Protein AF-A0AA86Y1K0-F1 (afdb_monomer_lite)

Organism: Listeria monocytogenes (NCBI:txid1639)

Sequence (67 aa):
MFNNFFNRRRSQKFVSKIVMRSNVIQFDEMGYPLRLVMIDQEDGTVDHVWRDSIERENDVVLKWEKV

Structure (mmCIF, N/CA/C/O backbone):
data_AF-A0AA86Y1K0-F1
#
_entry.id   AF-A0AA86Y1K0-F1
#
loop_
_atom_site.group_PDB
_atom_site.id
_atom_site.type_symbol
_atom_site.label_atom_id
_atom_site.label_alt_id
_atom_site.label_comp_id
_atom_site.label_asym_id
_atom_site.label_entity_id
_atom_site.label_seq_id
_atom_site.pdbx_PDB_ins_code
_atom_site.Cartn_x
_atom_site.Cartn_y
_atom_site.Cartn_z
_atom_site.occupancy
_atom_site.B_iso_or_equiv
_atom_site.auth_seq_id
_atom_site.auth_comp_id
_atom_site.auth_asym_id
_atom_site.auth_atom_id
_atom_site.pdbx_PDB_model_num
ATOM 1 N N . MET A 1 1 ? 13.324 -29.081 27.689 1.00 35.75 1 MET A N 1
ATOM 2 C CA . MET A 1 1 ? 12.569 -29.281 26.433 1.00 35.75 1 MET A CA 1
ATOM 3 C C . MET A 1 1 ? 11.490 -28.217 26.368 1.00 35.75 1 MET A C 1
ATOM 5 O O . MET A 1 1 ? 10.526 -28.317 27.112 1.00 35.75 1 MET A O 1
ATOM 9 N N . PHE A 1 2 ? 11.673 -27.177 25.557 1.00 33.59 2 PHE A N 1
ATOM 10 C CA . PHE A 1 2 ? 10.637 -26.168 25.335 1.00 33.59 2 PHE A CA 1
ATOM 11 C C . PHE A 1 2 ? 9.977 -26.447 23.989 1.00 33.59 2 PHE A C 1
ATOM 13 O O . PHE A 1 2 ? 10.461 -26.022 22.946 1.00 33.59 2 PHE A O 1
ATOM 20 N N . ASN A 1 3 ? 8.880 -27.200 24.030 1.00 38.22 3 ASN A N 1
ATOM 21 C CA . ASN A 1 3 ? 7.898 -27.168 22.960 1.00 38.22 3 ASN A CA 1
ATOM 22 C C . ASN A 1 3 ? 6.991 -25.976 23.230 1.00 38.22 3 ASN A C 1
ATOM 24 O O . ASN A 1 3 ? 6.361 -25.921 24.279 1.00 38.22 3 ASN A O 1
ATOM 28 N N . ASN A 1 4 ? 6.930 -25.050 22.282 1.00 38.28 4 ASN A N 1
ATOM 29 C CA . ASN A 1 4 ? 5.665 -24.521 21.789 1.00 38.28 4 ASN A CA 1
ATOM 30 C C . ASN A 1 4 ? 5.947 -23.822 20.464 1.00 38.28 4 ASN A C 1
ATOM 32 O O . ASN A 1 4 ? 6.160 -22.614 20.380 1.00 38.28 4 ASN A O 1
ATOM 36 N N . PHE A 1 5 ? 5.960 -24.650 19.419 1.00 39.34 5 PHE A N 1
ATOM 37 C CA . PHE A 1 5 ? 5.679 -24.229 18.058 1.00 39.34 5 PHE A CA 1
ATOM 38 C C . PHE A 1 5 ? 4.433 -23.344 18.092 1.00 39.34 5 PHE A C 1
ATOM 40 O O . PHE A 1 5 ? 3.326 -23.827 18.340 1.00 39.34 5 PHE A O 1
ATOM 47 N N . PHE A 1 6 ? 4.608 -22.046 17.854 1.00 41.97 6 PHE A N 1
ATOM 48 C CA . PHE A 1 6 ? 3.495 -21.159 17.558 1.00 41.97 6 PHE A CA 1
ATOM 49 C C . PHE A 1 6 ? 2.901 -21.600 16.220 1.00 41.97 6 PHE A C 1
ATOM 51 O O . PHE A 1 6 ? 3.266 -21.113 15.152 1.00 41.97 6 PHE A O 1
ATOM 58 N N . ASN A 1 7 ? 1.960 -22.540 16.291 1.00 42.53 7 ASN A N 1
ATOM 59 C CA . ASN A 1 7 ? 0.970 -22.784 15.259 1.00 42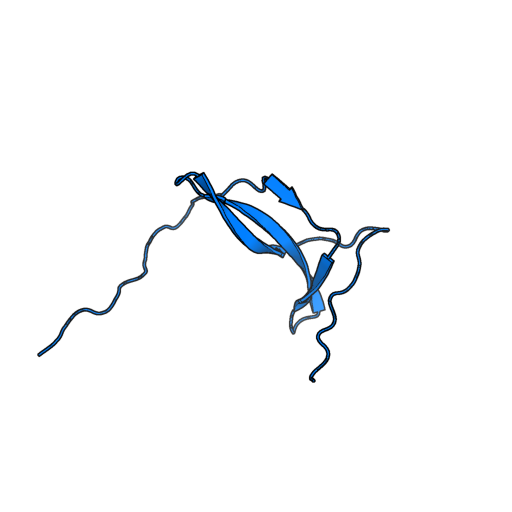.53 7 ASN A CA 1
ATOM 60 C C . ASN A 1 7 ? 0.132 -21.504 15.113 1.00 42.53 7 ASN A C 1
ATOM 62 O O . ASN A 1 7 ? -0.988 -21.409 15.612 1.00 42.53 7 ASN A O 1
ATOM 66 N N . ARG A 1 8 ? 0.655 -20.502 14.397 1.00 45.66 8 ARG A N 1
ATOM 67 C CA . ARG A 1 8 ? -0.154 -19.424 13.815 1.00 45.66 8 ARG A CA 1
ATOM 68 C C . ARG A 1 8 ? -0.906 -19.978 12.605 1.00 45.66 8 ARG A C 1
ATOM 70 O O . ARG A 1 8 ? -0.741 -19.534 11.480 1.00 45.66 8 ARG A O 1
ATOM 77 N N . ARG A 1 9 ? -1.747 -20.981 12.851 1.00 45.19 9 ARG A N 1
ATOM 78 C CA . ARG A 1 9 ? -2.898 -21.295 12.006 1.00 45.19 9 ARG A CA 1
ATOM 79 C C . ARG A 1 9 ? -4.122 -20.734 12.716 1.00 45.19 9 ARG A C 1
ATOM 81 O O . ARG A 1 9 ? -4.900 -21.476 13.303 1.00 45.19 9 ARG A O 1
ATOM 88 N N . ARG A 1 10 ? -4.264 -19.407 12.713 1.00 46.69 10 ARG A N 1
ATOM 89 C CA . ARG A 1 10 ? -5.557 -18.773 12.972 1.00 46.69 10 ARG A CA 1
ATOM 90 C C . ARG A 1 10 ? -6.087 -18.212 11.662 1.00 46.69 10 ARG A C 1
ATOM 92 O O . ARG A 1 10 ? -5.560 -17.253 11.120 1.00 46.69 10 ARG A O 1
ATOM 99 N N . SER A 1 11 ? -7.162 -18.858 11.236 1.00 42.16 11 SER A N 1
ATOM 100 C CA . SER A 1 11 ? -8.277 -18.280 10.504 1.00 42.16 11 SER A CA 1
ATOM 101 C C . SER A 1 11 ? -8.099 -17.975 9.021 1.00 42.16 11 SER A C 1
ATOM 103 O O . SER A 1 11 ? -7.967 -16.847 8.563 1.00 42.16 11 SER A O 1
ATOM 105 N N . GLN A 1 12 ? -8.300 -19.034 8.252 1.00 44.06 12 GLN A N 1
ATOM 106 C CA . GLN A 1 1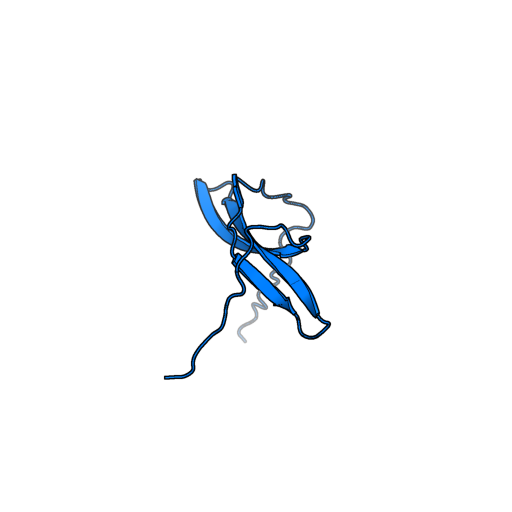2 ? -9.137 -18.995 7.062 1.00 44.06 12 GLN A CA 1
ATOM 107 C C . GLN A 1 12 ? -10.423 -18.164 7.334 1.00 44.06 12 GLN A C 1
ATOM 109 O O . GLN A 1 12 ? -11.192 -18.513 8.222 1.00 44.06 12 GLN A O 1
ATOM 114 N N . LYS A 1 13 ? -10.651 -17.096 6.549 1.00 40.91 13 LYS A N 1
ATOM 115 C CA . LYS A 1 13 ? -11.903 -16.303 6.422 1.00 40.91 13 LYS A CA 1
ATOM 116 C C . LYS A 1 13 ? -12.314 -15.344 7.561 1.00 40.91 13 LYS A C 1
ATOM 118 O O . LYS A 1 13 ? -13.446 -15.407 8.023 1.00 40.91 13 LYS A O 1
ATOM 123 N N . PHE A 1 14 ? -11.499 -14.343 7.884 1.00 48.09 14 PHE A N 1
ATOM 124 C CA . PHE A 1 14 ? -12.080 -13.033 8.217 1.00 48.09 14 PHE A CA 1
ATOM 125 C C . PHE A 1 14 ? -11.878 -12.132 7.005 1.00 48.09 14 PHE A C 1
ATOM 127 O O . PHE A 1 14 ? -10.759 -11.726 6.697 1.00 48.09 14 PHE A O 1
ATOM 134 N N . VAL A 1 15 ? -12.949 -11.900 6.243 1.00 54.09 15 VAL A N 1
ATOM 135 C CA . VAL A 1 15 ? -12.960 -10.856 5.213 1.00 54.09 15 VAL A CA 1
ATOM 136 C C . VAL A 1 15 ? -13.055 -9.541 5.975 1.00 54.09 15 VAL A C 1
ATOM 138 O O . VAL A 1 15 ? -14.138 -8.991 6.148 1.00 54.09 15 VAL A O 1
ATOM 141 N N . SER A 1 16 ? -11.930 -9.098 6.531 1.00 64.44 16 SER A N 1
ATOM 142 C CA . SER A 1 16 ? -11.837 -7.819 7.213 1.00 64.44 16 SER A CA 1
ATOM 143 C C . SER A 1 16 ? -12.233 -6.726 6.222 1.00 64.44 16 SER A C 1
ATOM 145 O O . SER A 1 16 ? -11.711 -6.631 5.105 1.00 64.44 16 SER A O 1
ATOM 147 N N . LYS A 1 17 ? -13.279 -5.980 6.586 1.00 80.50 17 LYS A N 1
ATOM 148 C CA . LYS A 1 17 ? -13.906 -4.998 5.706 1.00 80.50 17 LYS A CA 1
ATOM 149 C C . LYS A 1 17 ? -12.904 -3.878 5.454 1.00 80.50 17 LYS A C 1
ATOM 151 O O . LYS A 1 17 ? -12.372 -3.291 6.391 1.00 80.50 17 LYS A O 1
ATOM 156 N N . ILE A 1 18 ? -12.672 -3.567 4.181 1.00 84.88 18 ILE A N 1
ATOM 157 C CA . ILE A 1 18 ? -11.891 -2.389 3.804 1.00 84.88 18 ILE A CA 1
ATOM 158 C C . ILE A 1 18 ? -12.695 -1.158 4.214 1.00 84.88 18 ILE A C 1
ATOM 160 O O . ILE A 1 18 ? -13.787 -0.930 3.689 1.00 84.88 18 ILE A O 1
ATOM 164 N N . VAL A 1 19 ? -12.150 -0.378 5.142 1.00 90.56 19 VAL A N 1
ATOM 165 C CA . VAL A 1 19 ? -12.769 0.864 5.620 1.00 90.56 19 VAL A CA 1
ATOM 166 C C . VAL A 1 19 ? -12.295 2.038 4.776 1.00 90.56 19 VAL A C 1
ATOM 168 O O . VAL A 1 19 ? -13.094 2.900 4.420 1.00 90.56 19 VAL A O 1
ATOM 171 N N . MET A 1 20 ? -11.014 2.048 4.389 1.00 89.50 20 MET A N 1
ATOM 172 C CA . MET A 1 20 ? -10.436 3.112 3.566 1.00 89.50 20 MET A CA 1
ATOM 173 C C . MET A 1 20 ? -9.455 2.571 2.527 1.00 89.50 20 MET A C 1
ATOM 175 O O . MET A 1 20 ? -8.810 1.537 2.711 1.00 89.50 20 MET A O 1
ATOM 179 N N . ARG A 1 21 ? -9.338 3.302 1.417 1.00 90.56 21 ARG A N 1
ATOM 180 C CA . ARG A 1 21 ? -8.396 3.034 0.327 1.00 90.56 21 ARG A CA 1
ATOM 181 C C . ARG A 1 21 ? -7.504 4.248 0.145 1.00 90.56 21 ARG A C 1
ATOM 183 O O . ARG A 1 21 ? -8.021 5.355 0.028 1.00 90.56 21 ARG A O 1
ATOM 190 N N . SER A 1 22 ? -6.196 4.037 0.082 1.00 92.12 22 SER A N 1
ATOM 191 C CA . SER A 1 22 ? -5.277 5.095 -0.328 1.00 92.12 22 SER A CA 1
ATOM 192 C C . SER A 1 22 ? -5.254 5.237 -1.857 1.00 92.12 22 SER A C 1
ATOM 194 O O . SER A 1 22 ? -5.724 4.363 -2.598 1.00 92.12 22 SER A O 1
ATOM 196 N N . ASN A 1 23 ? -4.692 6.343 -2.331 1.00 92.62 23 ASN A N 1
ATOM 197 C CA . ASN A 1 23 ? -4.266 6.512 -3.718 1.00 92.62 23 ASN A CA 1
ATOM 198 C C . ASN A 1 23 ? -2.851 5.958 -3.951 1.00 92.62 23 ASN A C 1
ATOM 200 O O . ASN A 1 23 ? -2.309 6.121 -5.032 1.00 92.62 23 ASN A O 1
ATOM 204 N N . VAL A 1 24 ? -2.230 5.333 -2.952 1.00 93.00 24 VAL A N 1
ATOM 205 C CA . VAL A 1 24 ? -0.865 4.831 -3.059 1.00 93.00 24 VAL A CA 1
ATOM 206 C C . VAL A 1 24 ? -0.885 3.423 -3.646 1.00 93.00 24 VAL A C 1
ATOM 208 O O . VAL A 1 24 ? -1.556 2.528 -3.120 1.00 93.00 24 VAL A O 1
ATOM 211 N N . ILE A 1 25 ? -0.118 3.238 -4.716 1.00 94.12 25 ILE A N 1
ATOM 212 C CA . ILE A 1 25 ? 0.111 1.954 -5.371 1.00 94.12 25 ILE A CA 1
ATOM 213 C C . ILE A 1 25 ? 1.576 1.535 -5.246 1.00 94.12 25 ILE A C 1
ATOM 215 O O . ILE A 1 25 ? 2.491 2.359 -5.267 1.00 94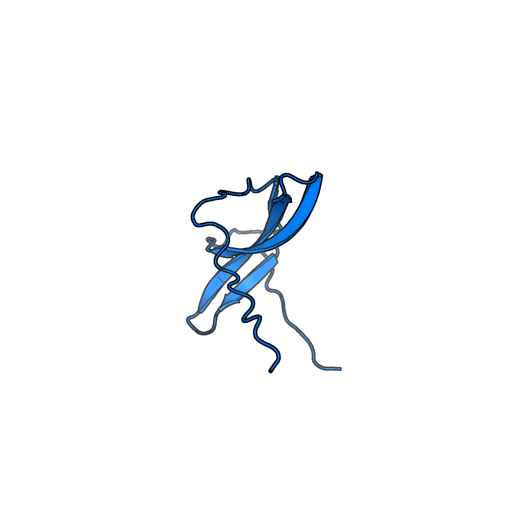.12 25 ILE A O 1
ATOM 219 N N . GLN A 1 26 ? 1.793 0.235 -5.116 1.00 92.88 26 GLN A N 1
ATOM 220 C CA . GLN A 1 26 ? 3.099 -0.406 -5.173 1.00 92.88 26 GLN A CA 1
ATOM 221 C C . GLN A 1 26 ? 3.001 -1.588 -6.133 1.00 92.88 26 GLN A C 1
ATOM 223 O O . GLN A 1 26 ? 1.979 -2.263 -6.172 1.00 92.88 26 GLN A O 1
ATOM 228 N N . PHE A 1 27 ? 4.056 -1.846 -6.894 1.00 91.75 27 PHE A N 1
ATOM 229 C CA . PHE A 1 27 ? 4.129 -3.028 -7.743 1.00 91.75 27 PHE A CA 1
ATOM 230 C C . PHE A 1 27 ? 4.865 -4.141 -7.009 1.00 91.75 27 PHE A C 1
ATOM 232 O O . PHE A 1 27 ? 5.880 -3.886 -6.352 1.00 91.75 27 PHE A O 1
ATOM 239 N N . ASP A 1 28 ? 4.334 -5.356 -7.096 1.00 89.81 28 ASP A N 1
ATOM 240 C CA . ASP A 1 28 ? 5.058 -6.544 -6.659 1.00 89.81 28 ASP A CA 1
ATOM 241 C C . ASP A 1 28 ? 6.190 -6.906 -7.642 1.00 89.81 28 ASP A C 1
ATOM 243 O O . ASP A 1 28 ? 6.415 -6.237 -8.654 1.00 89.81 28 ASP A O 1
ATOM 247 N N . GLU A 1 29 ? 6.921 -7.980 -7.348 1.00 91.56 29 GLU A N 1
ATOM 248 C CA . GLU A 1 29 ? 8.033 -8.450 -8.186 1.00 91.56 29 GLU A CA 1
ATOM 249 C C . GLU A 1 29 ? 7.591 -8.901 -9.592 1.00 91.56 29 GLU A C 1
ATOM 251 O O . GLU A 1 29 ? 8.414 -8.966 -10.504 1.00 91.56 29 GLU A O 1
ATOM 256 N N . MET A 1 30 ? 6.301 -9.197 -9.782 1.00 93.19 30 MET A N 1
ATOM 257 C CA . MET A 1 30 ? 5.712 -9.608 -11.059 1.00 93.19 30 MET A CA 1
ATOM 258 C C . MET A 1 30 ? 5.076 -8.438 -11.827 1.00 93.19 30 MET A C 1
ATOM 260 O O . MET A 1 30 ? 4.644 -8.621 -12.965 1.00 93.19 30 MET A O 1
ATOM 264 N N . GLY A 1 31 ? 5.042 -7.239 -11.238 1.00 89.00 31 GLY A N 1
ATOM 265 C CA . GLY A 1 31 ? 4.451 -6.042 -11.829 1.00 89.00 31 GLY A CA 1
ATOM 266 C C . GLY A 1 31 ? 2.946 -5.894 -11.595 1.00 89.00 31 GLY A C 1
ATOM 267 O O . GLY A 1 31 ? 2.316 -5.082 -12.272 1.00 89.00 31 GLY A O 1
ATOM 268 N N . TYR A 1 32 ? 2.346 -6.637 -10.660 1.00 91.00 32 TYR A N 1
ATOM 269 C CA . TYR A 1 32 ? 0.938 -6.458 -10.310 1.00 91.00 32 TYR A CA 1
ATOM 270 C C . TYR A 1 32 ? 0.744 -5.287 -9.336 1.00 91.00 32 TYR A C 1
ATOM 272 O O . TYR A 1 32 ? 1.495 -5.156 -8.363 1.00 91.00 32 TYR A O 1
ATOM 280 N N . PRO A 1 33 ? -0.270 -4.431 -9.566 1.00 93.50 33 PRO A N 1
ATOM 281 C CA . PRO A 1 33 ? -0.529 -3.288 -8.706 1.00 93.50 33 PRO A CA 1
ATOM 282 C C . PRO A 1 33 ? -1.212 -3.700 -7.395 1.00 93.50 33 PRO A C 1
ATOM 284 O O . PRO A 1 33 ? -2.336 -4.208 -7.358 1.00 93.50 33 PRO A O 1
ATOM 287 N N . LEU A 1 34 ? -0.543 -3.380 -6.294 1.00 93.56 34 LEU A N 1
ATOM 288 C CA . LEU A 1 34 ? -1.035 -3.477 -4.928 1.00 93.56 34 LEU A CA 1
ATOM 289 C C . LEU A 1 34 ? -1.416 -2.087 -4.419 1.00 93.56 34 LEU A C 1
ATOM 291 O O . LEU A 1 34 ? -0.669 -1.125 -4.583 1.00 93.56 34 LEU A O 1
ATOM 295 N N . ARG A 1 35 ? -2.559 -1.975 -3.742 1.00 93.50 35 ARG A N 1
ATOM 296 C CA . ARG A 1 35 ? -3.015 -0.741 -3.089 1.00 93.50 35 ARG A CA 1
ATOM 297 C C . ARG A 1 35 ? -2.967 -0.892 -1.579 1.00 93.50 35 ARG A C 1
ATOM 299 O O . ARG A 1 35 ? -3.443 -1.893 -1.040 1.00 93.50 35 ARG A O 1
ATOM 306 N N . LEU A 1 36 ? -2.464 0.134 -0.897 1.00 92.75 36 LEU A N 1
ATOM 307 C CA . LEU A 1 36 ? -2.504 0.184 0.560 1.00 92.75 36 LEU A CA 1
ATOM 308 C C . LEU A 1 36 ? -3.928 0.511 1.017 1.00 92.75 36 LEU A C 1
ATOM 310 O O . LEU A 1 36 ? -4.490 1.554 0.654 1.00 92.75 36 LEU A O 1
ATOM 314 N N . VAL A 1 37 ? -4.517 -0.385 1.804 1.00 91.62 37 VAL A N 1
ATOM 315 C CA . VAL A 1 37 ? -5.867 -0.244 2.354 1.00 91.62 37 VAL A CA 1
ATOM 316 C C . VAL A 1 37 ? -5.844 -0.342 3.872 1.00 91.62 37 VAL A C 1
ATOM 318 O O . VAL A 1 37 ? -5.007 -1.035 4.447 1.00 91.62 37 VAL A O 1
ATOM 321 N N . MET A 1 38 ? -6.790 0.341 4.510 1.00 92.00 38 MET A N 1
ATOM 322 C CA . MET A 1 38 ? -7.049 0.204 5.939 1.00 92.00 38 MET A CA 1
ATOM 323 C C . MET A 1 38 ? -8.201 -0.772 6.144 1.00 92.00 38 MET A C 1
ATOM 325 O O . MET A 1 38 ? -9.268 -0.626 5.530 1.00 92.00 38 MET A O 1
ATOM 329 N N . ILE A 1 39 ? -7.982 -1.757 7.003 1.00 91.88 39 ILE A N 1
ATOM 330 C CA . ILE A 1 39 ? -8.974 -2.764 7.365 1.00 91.88 39 ILE A CA 1
ATOM 331 C C . ILE A 1 39 ? -9.337 -2.635 8.840 1.00 91.88 39 ILE A C 1
ATOM 333 O O . ILE A 1 39 ? -8.466 -2.395 9.674 1.00 91.88 39 ILE A O 1
ATOM 337 N N . ASP A 1 40 ? -10.625 -2.794 9.138 1.00 88.81 40 ASP A N 1
ATOM 338 C CA . ASP A 1 40 ? -11.104 -2.887 10.518 1.00 88.81 40 ASP A CA 1
ATOM 339 C C . ASP A 1 40 ? -10.779 -4.274 11.071 1.00 88.81 40 ASP A C 1
ATOM 341 O O . ASP A 1 40 ? -11.017 -5.290 10.398 1.00 88.81 40 ASP A O 1
ATOM 345 N N . GLN A 1 41 ? -10.247 -4.313 12.284 1.00 81.50 41 GLN A N 1
ATOM 346 C CA . GLN A 1 41 ? -10.126 -5.530 13.066 1.00 81.50 41 GLN A CA 1
ATOM 347 C C . GLN A 1 41 ? -11.297 -5.619 14.051 1.00 81.50 41 GLN A C 1
ATOM 349 O O . GLN A 1 41 ? -11.803 -4.622 14.553 1.00 81.50 41 GLN A O 1
ATOM 354 N N . GLU A 1 42 ? -11.742 -6.837 14.366 1.00 76.31 42 GLU A N 1
ATOM 355 C CA . GLU A 1 42 ? -12.884 -7.049 15.274 1.00 76.31 42 GLU A CA 1
ATOM 356 C C . GLU A 1 42 ? -12.630 -6.570 16.715 1.00 76.31 42 GLU A C 1
ATOM 358 O O . GLU A 1 42 ? -13.564 -6.486 17.510 1.00 76.31 42 GLU A O 1
ATOM 363 N N . ASP A 1 43 ? -11.382 -6.245 17.058 1.00 82.44 43 ASP A N 1
ATOM 364 C CA . ASP A 1 43 ? -10.984 -5.659 18.339 1.00 82.44 43 ASP A CA 1
ATOM 365 C C . ASP A 1 43 ? -11.070 -4.117 18.365 1.00 82.44 43 ASP A C 1
ATOM 367 O O . ASP A 1 43 ? -10.721 -3.499 19.372 1.00 82.44 43 ASP A O 1
ATOM 371 N N . GLY A 1 44 ? -11.563 -3.496 17.287 1.00 78.81 44 GLY A N 1
ATOM 372 C CA . GLY A 1 44 ? -11.691 -2.045 17.144 1.00 78.81 44 GLY A CA 1
ATOM 373 C C . GLY A 1 44 ? -10.391 -1.343 16.746 1.00 78.81 44 GLY A C 1
ATOM 374 O O . GLY A 1 44 ? -10.321 -0.113 16.802 1.00 78.81 44 GLY A O 1
ATOM 375 N N . THR A 1 45 ? -9.354 -2.097 16.371 1.00 83.75 45 THR A N 1
ATOM 376 C CA . THR A 1 45 ? -8.111 -1.546 15.826 1.00 83.75 45 THR A CA 1
ATOM 377 C C . THR A 1 45 ? -8.138 -1.501 14.299 1.00 83.75 45 THR A C 1
ATOM 379 O O . THR A 1 45 ? -8.883 -2.221 13.639 1.00 83.75 45 THR A O 1
ATOM 382 N N . VAL A 1 46 ? -7.312 -0.632 13.714 1.00 86.69 46 VAL A N 1
ATOM 383 C CA . VAL A 1 46 ? -7.175 -0.502 12.259 1.00 86.69 46 VAL A CA 1
ATOM 384 C C . VAL A 1 46 ? -5.788 -0.961 11.843 1.00 86.69 46 VAL A C 1
ATOM 386 O O . VAL A 1 46 ? -4.790 -0.527 12.419 1.00 86.69 46 VAL A O 1
ATOM 389 N N . ASP A 1 47 ? -5.733 -1.794 10.808 1.00 90.06 47 ASP A N 1
ATOM 390 C CA . ASP A 1 47 ? -4.481 -2.290 10.239 1.00 90.06 47 ASP A CA 1
ATOM 391 C C . ASP A 1 47 ? -4.306 -1.862 8.782 1.00 90.06 47 ASP A C 1
ATOM 393 O O . ASP A 1 47 ? -5.278 -1.613 8.063 1.00 90.06 47 ASP A O 1
ATOM 397 N N . HIS A 1 48 ? -3.050 -1.779 8.350 1.00 90.12 48 HIS A N 1
ATOM 398 C CA . HIS A 1 48 ? -2.660 -1.353 7.013 1.00 90.12 48 HIS A CA 1
ATOM 399 C C . HIS A 1 48 ? -2.157 -2.551 6.217 1.00 90.12 48 HIS A C 1
ATOM 401 O O . HIS A 1 48 ? -1.136 -3.150 6.546 1.00 90.12 48 HIS A O 1
ATOM 407 N N . VAL A 1 49 ? -2.862 -2.891 5.138 1.00 90.88 49 VAL A N 1
ATOM 408 C CA . VAL A 1 49 ? -2.573 -4.088 4.340 1.00 90.88 49 VAL A CA 1
ATOM 409 C C . VAL A 1 49 ? -2.510 -3.733 2.860 1.00 90.88 49 VAL A C 1
ATOM 411 O O . VAL A 1 49 ? -3.332 -2.970 2.357 1.00 90.88 49 VAL A O 1
ATOM 414 N N . TRP A 1 50 ? -1.547 -4.311 2.145 1.00 91.81 50 TRP A N 1
ATOM 415 C CA . TRP A 1 50 ? -1.487 -4.255 0.686 1.00 91.81 50 TRP A CA 1
ATOM 416 C C . TRP A 1 50 ? -2.451 -5.276 0.081 1.00 91.81 50 TRP A C 1
ATOM 418 O O . TRP A 1 50 ? -2.441 -6.451 0.454 1.00 91.81 50 TRP A O 1
ATOM 428 N N . ARG A 1 51 ? -3.314 -4.831 -0.833 1.00 90.12 51 ARG A N 1
ATOM 429 C CA . ARG A 1 51 ? -4.291 -5.684 -1.522 1.00 90.12 51 ARG A CA 1
ATOM 430 C C . ARG A 1 51 ? -4.216 -5.493 -3.024 1.00 90.12 51 ARG A C 1
ATOM 432 O O . ARG A 1 51 ? -4.024 -4.368 -3.484 1.00 90.12 51 ARG A O 1
ATOM 439 N N . ASP A 1 52 ? -4.462 -6.574 -3.751 1.00 91.62 52 ASP A N 1
ATOM 440 C CA . ASP A 1 52 ? -4.585 -6.553 -5.205 1.00 91.62 52 ASP A CA 1
ATOM 441 C C . ASP A 1 52 ? -5.607 -5.497 -5.627 1.00 91.62 52 ASP A C 1
ATOM 443 O O . ASP A 1 52 ? -6.729 -5.421 -5.108 1.00 91.62 52 ASP A O 1
ATOM 447 N N . SER A 1 53 ? -5.192 -4.637 -6.546 1.00 89.12 53 SER A N 1
ATOM 448 C CA . SER A 1 53 ? -5.993 -3.524 -7.028 1.00 89.12 53 SER A CA 1
ATOM 449 C C . SER A 1 53 ? -5.782 -3.347 -8.524 1.00 89.12 53 SER A C 1
ATOM 451 O O . SER A 1 53 ? -4.979 -4.020 -9.147 1.00 89.12 53 SER A O 1
ATOM 453 N N . ILE A 1 54 ? -6.542 -2.429 -9.105 1.00 88.44 54 ILE A N 1
ATOM 454 C CA . ILE A 1 54 ? -6.330 -1.905 -10.450 1.00 88.44 54 ILE A CA 1
ATOM 455 C C . ILE A 1 54 ? -5.910 -0.438 -10.293 1.00 88.44 54 ILE A C 1
ATOM 457 O O . ILE A 1 54 ? -6.317 0.211 -9.313 1.00 88.44 54 ILE A O 1
ATOM 461 N N . GLU A 1 55 ? -5.099 0.058 -11.221 1.00 85.88 55 GLU A N 1
ATOM 462 C CA . GLU A 1 55 ? -4.707 1.466 -11.305 1.00 85.88 55 GLU A CA 1
ATOM 463 C C . GLU A 1 55 ? -5.902 2.367 -11.638 1.00 85.88 55 GLU A C 1
ATOM 465 O O . GLU A 1 55 ? -6.853 1.974 -12.322 1.00 85.88 55 GLU A O 1
ATOM 470 N N . ARG A 1 56 ? -5.855 3.595 -11.127 1.00 88.62 56 ARG A N 1
ATOM 471 C CA . ARG A 1 56 ? -6.809 4.673 -11.383 1.00 88.62 56 ARG A CA 1
ATOM 472 C C . ARG A 1 56 ? -6.046 5.953 -11.697 1.00 88.62 56 ARG A C 1
ATOM 474 O O . ARG A 1 56 ? -4.920 6.126 -11.254 1.00 88.62 56 ARG A O 1
ATOM 481 N N . GLU A 1 57 ? -6.709 6.877 -12.385 1.00 89.19 57 GLU A N 1
ATOM 482 C CA . GLU A 1 57 ? -6.135 8.149 -12.858 1.00 89.19 57 GLU A CA 1
ATOM 483 C C . GLU A 1 57 ? -5.400 8.964 -11.774 1.00 89.19 57 GLU A C 1
ATOM 485 O O . GLU A 1 57 ? -4.414 9.627 -12.071 1.00 89.19 57 GLU A O 1
ATOM 490 N N . ASN A 1 58 ? -5.835 8.872 -10.513 1.00 89.44 58 ASN A N 1
ATOM 491 C CA . ASN A 1 58 ? -5.274 9.631 -9.388 1.00 89.44 58 ASN A CA 1
ATOM 492 C C . ASN A 1 58 ? -4.323 8.819 -8.486 1.00 89.44 58 ASN A C 1
ATOM 494 O O . ASN A 1 58 ? -3.995 9.278 -7.386 1.00 89.44 58 ASN A O 1
ATOM 498 N N . ASP A 1 59 ? -3.943 7.601 -8.881 1.00 90.94 59 ASP A N 1
ATOM 499 C CA . ASP A 1 59 ? -3.043 6.773 -8.078 1.00 90.94 59 ASP A CA 1
ATOM 500 C C . ASP A 1 59 ? -1.575 7.235 -8.209 1.00 90.94 59 ASP A C 1
A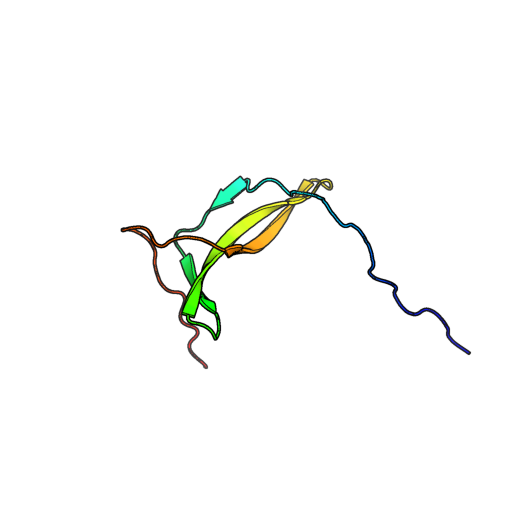TOM 502 O O . ASP A 1 59 ? -1.124 7.677 -9.264 1.00 90.94 59 ASP A O 1
ATOM 506 N N . VAL A 1 60 ? -0.816 7.135 -7.114 1.00 91.94 60 VAL A N 1
ATOM 507 C CA . VAL A 1 60 ? 0.589 7.549 -6.994 1.00 91.94 60 VAL A CA 1
ATOM 508 C C . VAL A 1 60 ? 1.465 6.371 -6.580 1.00 91.94 60 VAL A C 1
ATOM 510 O O . VAL A 1 60 ? 1.119 5.606 -5.681 1.00 91.94 60 VAL A O 1
ATOM 513 N N . VAL A 1 61 ? 2.624 6.223 -7.222 1.00 91.00 61 VAL A N 1
ATOM 514 C CA . VAL A 1 61 ? 3.545 5.109 -6.955 1.00 91.00 61 VAL A CA 1
ATOM 515 C C . VAL A 1 61 ? 4.392 5.392 -5.716 1.00 91.00 61 VAL A C 1
ATOM 517 O O . VAL A 1 61 ? 5.115 6.388 -5.674 1.00 91.00 61 VAL A O 1
ATOM 520 N N . LEU A 1 62 ? 4.359 4.489 -4.732 1.00 88.69 62 LEU A N 1
ATOM 521 C CA . LEU A 1 62 ? 5.254 4.536 -3.577 1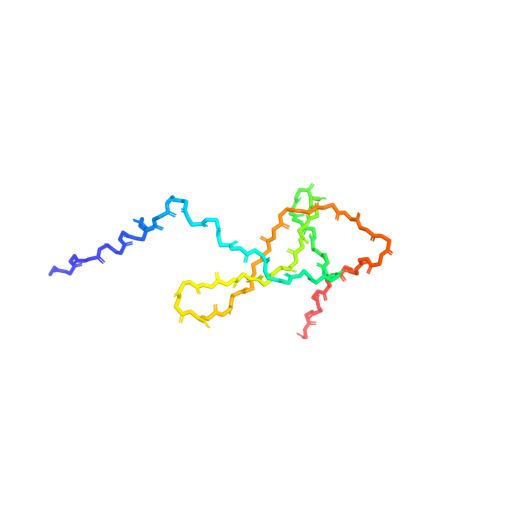.00 88.69 62 LEU A CA 1
ATOM 522 C C . LEU A 1 62 ? 6.675 4.142 -3.992 1.00 88.69 62 LEU A C 1
ATOM 524 O O . LEU A 1 62 ? 6.914 3.009 -4.409 1.00 88.69 62 LEU A O 1
ATOM 528 N N . LYS A 1 63 ? 7.630 5.061 -3.833 1.00 87.31 63 LYS A N 1
ATOM 529 C CA . LYS A 1 63 ? 9.062 4.795 -4.005 1.00 87.31 63 LYS A CA 1
ATOM 530 C C . LYS A 1 63 ? 9.769 4.980 -2.671 1.00 87.31 63 LYS A C 1
ATOM 532 O O . LYS A 1 63 ? 9.616 6.013 -2.029 1.00 87.31 63 LYS A O 1
ATOM 537 N N . TRP A 1 64 ? 10.536 3.975 -2.271 1.00 78.75 64 TRP A N 1
ATOM 538 C CA . TRP A 1 64 ? 11.408 4.065 -1.109 1.00 78.75 64 TRP A CA 1
ATOM 539 C C . TRP A 1 64 ? 12.766 4.580 -1.557 1.00 78.75 64 TRP A C 1
ATOM 541 O O . TRP A 1 64 ? 13.391 4.000 -2.445 1.00 78.75 64 TRP A O 1
ATOM 551 N N . GLU A 1 65 ? 13.225 5.653 -0.932 1.00 82.25 65 GLU A N 1
ATOM 552 C CA . GLU A 1 65 ? 14.601 6.104 -1.070 1.00 82.25 65 GLU A CA 1
ATOM 553 C C . GLU A 1 65 ? 15.407 5.545 0.096 1.00 82.25 65 GLU A C 1
ATOM 555 O O . GLU A 1 65 ? 14.988 5.590 1.255 1.00 82.25 65 GLU A O 1
ATOM 560 N N . LYS A 1 66 ? 16.561 4.964 -0.222 1.00 77.50 66 LYS A N 1
ATOM 561 C CA . LYS A 1 66 ? 17.516 4.548 0.794 1.00 77.50 66 LYS A CA 1
ATOM 562 C C . LYS A 1 66 ? 18.262 5.797 1.262 1.00 77.50 66 LYS A C 1
ATOM 564 O O . LYS A 1 66 ? 18.858 6.473 0.427 1.00 77.50 66 LYS A O 1
A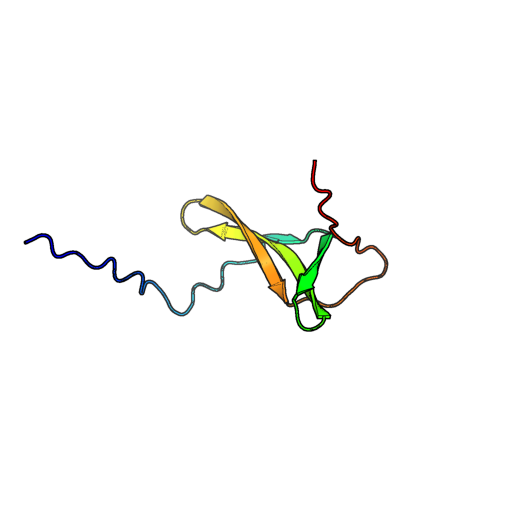TOM 569 N N . VAL A 1 67 ? 18.209 6.075 2.565 1.00 62.81 67 VAL A N 1
ATOM 570 C CA . VAL A 1 67 ? 19.050 7.093 3.219 1.00 62.81 67 VAL A CA 1
ATOM 571 C C . VAL A 1 67 ? 20.488 6.594 3.309 1.00 62.81 67 VAL A C 1
ATOM 573 O O . VAL A 1 67 ? 20.670 5.389 3.612 1.00 62.81 67 VAL A O 1
#

pLDDT: mean 77.64, std 19.92, range [33.59, 94.12]

Secondary structure (DSSP, 8-state):
-----------S---PPEEEEEEEEEE-TT-PEEEEEEEE-TTS-EEEEEEE----TT-EE--PPP-

Radius of gyration: 16.22 Å; chains: 1; bounding box: 33×39×39 Å

Foldseek 3Di:
DDDDDPPPPPDDDDPFDFPDWDLEWEADPVRFTWTWTWGADPVRDIDTDTDGDDHDPSHDYDDDDDD